Protein AF-A0A0F3IMN5-F1 (afdb_monomer_lite)

Sequence (148 aa):
MLPSERPRVLYLDGLRGVAILLVVFFHSYSRWPRLHPFGDRFMTAPILSDGWIGVQLFFMISGFVIALSLRGSQDFRGFIFRRWLRLFPAMLILSFVNYGGSFLFPHRPLGLPSLRDLLPGLTFLEPEFWALLIGKPRPILELSFWTL

InterPro domains:
  IPR002656 Acyltransferase 3 domain [PF01757] (10-120)
  IPR050879 Acyltransferase 3 [PTHR23028] (6-99)

Foldseek 3Di:
DPPPPDPDPVVLVVQLVVLVVLVVLLVVDDPCQVPDPNRRVCCPPCSNVVSVVSVVSNCVSVVVVLVVVCVVDPDPVVSVVVVCVVQQVVLVVVLVVLLVCQVVDCPDPVHRADPQLSCCSNVVHDQVVVCVVVVDPRSHSDPVVPDD

Structure (mmCIF, N/CA/C/O backbone):
data_AF-A0A0F3IMN5-F1
#
_entry.id   AF-A0A0F3IMN5-F1
#
loop_
_atom_site.group_PDB
_atom_site.id
_atom_site.type_symbol
_atom_site.label_atom_id
_atom_site.label_alt_id
_atom_site.label_comp_id
_atom_site.label_asym_id
_atom_site.label_entity_id
_atom_site.label_seq_id
_atom_site.pdbx_PDB_ins_code
_atom_site.Cartn_x
_atom_site.Cartn_y
_atom_site.Cartn_z
_atom_site.occupancy
_atom_site.B_iso_or_equiv
_atom_site.auth_seq_id
_atom_site.auth_comp_id
_atom_site.auth_asym_id
_atom_site.auth_atom_id
_atom_site.pdbx_PDB_model_num
ATOM 1 N N . MET A 1 1 ? -9.928 -1.298 35.435 1.00 39.78 1 MET A N 1
ATOM 2 C CA . MET A 1 1 ? -10.734 -1.782 34.293 1.00 39.78 1 MET A CA 1
ATOM 3 C C . MET A 1 1 ? -9.769 -2.169 33.189 1.00 39.78 1 MET A C 1
ATOM 5 O O . MET A 1 1 ? -9.128 -1.286 32.635 1.00 39.78 1 MET A O 1
ATOM 9 N N . LEU A 1 2 ? -9.575 -3.466 32.947 1.00 42.62 2 LEU A N 1
ATOM 10 C CA . LEU A 1 2 ? -8.773 -3.918 31.809 1.00 42.62 2 LEU A CA 1
ATOM 11 C C . LEU A 1 2 ? -9.532 -3.555 30.524 1.00 42.62 2 LEU A C 1
ATOM 13 O O . LEU A 1 2 ? -10.753 -3.736 30.500 1.00 42.62 2 LEU A O 1
ATOM 17 N N . PRO A 1 3 ? -8.873 -3.018 29.483 1.00 45.44 3 PRO A N 1
ATOM 18 C CA . PRO A 1 3 ? -9.526 -2.805 28.201 1.00 45.44 3 PRO A CA 1
ATOM 19 C C . PRO A 1 3 ? -10.092 -4.150 27.750 1.00 45.44 3 PRO A C 1
ATOM 21 O O . PRO A 1 3 ? -9.349 -5.123 27.658 1.00 45.44 3 PRO A O 1
ATOM 24 N N . SER A 1 4 ? -11.400 -4.228 27.510 1.00 49.94 4 SER A N 1
ATOM 25 C CA . SER A 1 4 ? -11.986 -5.401 26.872 1.00 49.94 4 SER A CA 1
ATOM 26 C C . SER A 1 4 ? -11.329 -5.531 25.498 1.00 49.94 4 SER A C 1
ATOM 28 O O . SER A 1 4 ? -11.621 -4.734 24.597 1.00 49.94 4 SER A O 1
ATOM 30 N N . GLU A 1 5 ? -10.402 -6.473 25.341 1.00 55.47 5 GLU A N 1
ATOM 31 C CA . GLU A 1 5 ? -9.880 -6.814 24.027 1.00 55.47 5 GLU A CA 1
ATOM 32 C C . GLU A 1 5 ? -11.070 -7.251 23.180 1.00 55.47 5 GLU A C 1
ATOM 34 O O . GLU A 1 5 ? -11.710 -8.270 23.438 1.00 55.47 5 GLU A O 1
ATOM 39 N N . ARG A 1 6 ? -11.443 -6.417 22.206 1.00 60.62 6 ARG A N 1
ATOM 40 C CA . ARG A 1 6 ? -12.489 -6.786 21.260 1.00 60.62 6 ARG A CA 1
ATOM 41 C C . ARG A 1 6 ? -11.999 -8.037 20.540 1.00 60.62 6 ARG A C 1
ATOM 43 O O . ARG A 1 6 ? -10.892 -7.980 19.997 1.00 60.62 6 ARG A O 1
ATOM 50 N N . PRO A 1 7 ? -12.779 -9.128 20.511 1.00 60.75 7 PRO A N 1
ATOM 51 C CA . PRO A 1 7 ? -12.339 -10.355 19.874 1.00 60.75 7 PRO A CA 1
ATOM 52 C C . PRO A 1 7 ? -11.980 -10.044 18.422 1.00 60.75 7 PRO A C 1
ATOM 54 O O . PRO A 1 7 ? -12.819 -9.582 17.641 1.00 60.75 7 PRO A O 1
ATOM 57 N N . ARG A 1 8 ? -10.700 -10.233 18.077 1.00 68.44 8 ARG A N 1
ATOM 58 C CA . ARG A 1 8 ? -10.261 -10.172 16.685 1.00 68.44 8 ARG A CA 1
ATOM 59 C C . ARG A 1 8 ? -11.056 -11.207 15.917 1.00 68.44 8 ARG A C 1
ATOM 61 O O . ARG A 1 8 ? -11.134 -12.372 16.300 1.00 68.44 8 ARG A O 1
ATOM 68 N N . VAL A 1 9 ? -11.644 -10.760 14.823 1.00 81.69 9 VAL A N 1
ATOM 69 C CA . VAL A 1 9 ? -12.474 -11.605 13.984 1.00 81.69 9 VAL A CA 1
ATOM 70 C C . VAL A 1 9 ? -11.553 -12.417 13.075 1.00 81.69 9 VAL A C 1
ATOM 72 O O . VAL A 1 9 ? -11.307 -12.048 11.930 1.00 81.69 9 VAL A O 1
ATOM 75 N N . LEU A 1 10 ? -11.004 -13.506 13.619 1.00 86.56 10 LEU A N 1
ATOM 76 C CA . LEU A 1 10 ? -9.935 -14.293 12.996 1.00 86.56 10 LEU A CA 1
ATOM 77 C C . LEU A 1 10 ? -10.279 -14.761 11.573 1.00 86.56 10 LEU A C 1
ATOM 79 O O . LEU A 1 10 ? -9.412 -14.786 10.704 1.00 86.56 10 LEU A O 1
ATOM 83 N N . TYR A 1 11 ? -11.549 -15.072 11.302 1.00 89.75 11 TYR A N 1
ATOM 84 C CA . TYR A 1 11 ? -11.975 -15.495 9.967 1.00 89.75 11 TYR A CA 1
ATOM 85 C C . TYR A 1 11 ? -11.827 -14.384 8.911 1.00 89.75 11 TYR A C 1
ATOM 87 O O . TYR A 1 11 ? -11.479 -14.678 7.770 1.00 89.75 11 TYR A O 1
ATOM 95 N N . LEU A 1 12 ? -12.021 -13.107 9.272 1.00 92.44 12 LEU A N 1
ATOM 96 C CA . LEU A 1 12 ? -11.803 -11.982 8.351 1.00 92.44 12 LEU A CA 1
ATOM 97 C C . LEU A 1 12 ? -10.314 -11.790 8.056 1.00 92.44 12 LEU A C 1
ATOM 99 O O . LEU A 1 12 ? -9.945 -11.409 6.947 1.00 92.44 12 LEU A O 1
ATOM 103 N N . ASP A 1 13 ? -9.452 -12.072 9.030 1.00 92.00 13 ASP A N 1
ATOM 104 C CA . ASP A 1 13 ? -8.000 -12.054 8.843 1.00 92.00 13 ASP A CA 1
ATOM 105 C C . ASP A 1 13 ? -7.572 -13.178 7.888 1.00 92.00 13 ASP A C 1
ATOM 107 O O . ASP A 1 13 ? -6.808 -12.928 6.955 1.00 92.00 13 ASP A O 1
ATOM 111 N N . GLY A 1 14 ? -8.143 -14.378 8.046 1.00 94.44 14 GLY A N 1
ATOM 112 C CA . GLY A 1 14 ? -7.935 -15.505 7.132 1.00 94.44 14 GLY A CA 1
ATOM 113 C C . GLY A 1 14 ? -8.377 -15.204 5.698 1.00 94.44 14 GLY A C 1
ATOM 114 O O . GLY A 1 14 ? -7.615 -15.434 4.760 1.00 94.44 14 GLY A O 1
ATOM 115 N N . LEU A 1 15 ? -9.560 -14.607 5.514 1.00 95.62 15 LEU A N 1
ATOM 116 C CA . LEU A 1 15 ? -10.050 -14.214 4.186 1.00 95.62 15 LEU A CA 1
ATOM 117 C C . LEU A 1 15 ? -9.162 -13.154 3.519 1.00 95.62 15 LEU A C 1
ATOM 119 O O . LEU A 1 15 ? -8.944 -13.213 2.310 1.00 95.62 15 LEU A O 1
ATOM 123 N N . ARG A 1 16 ? -8.595 -12.217 4.291 1.00 96.00 16 ARG A N 1
ATOM 124 C CA . ARG A 1 16 ? -7.584 -11.282 3.767 1.00 96.00 16 ARG A CA 1
ATOM 125 C C . ARG A 1 16 ? -6.321 -12.010 3.319 1.00 96.00 16 ARG A C 1
ATOM 127 O O . ARG A 1 16 ? -5.774 -11.657 2.280 1.00 96.00 16 ARG A O 1
ATOM 134 N N . GLY A 1 17 ? -5.890 -13.030 4.060 1.00 96.00 17 GLY A N 1
ATOM 135 C CA . GLY A 1 17 ? -4.788 -13.905 3.657 1.00 96.00 17 GLY A CA 1
ATOM 136 C C . GLY A 1 17 ? -5.053 -14.592 2.316 1.00 96.00 17 GLY A C 1
ATOM 137 O O . GLY A 1 17 ? -4.216 -14.520 1.422 1.00 96.00 17 GLY A O 1
ATOM 138 N N . VAL A 1 18 ? -6.244 -15.174 2.133 1.00 96.19 18 VAL A N 1
ATOM 139 C CA . VAL A 1 18 ? -6.652 -15.779 0.850 1.00 96.19 18 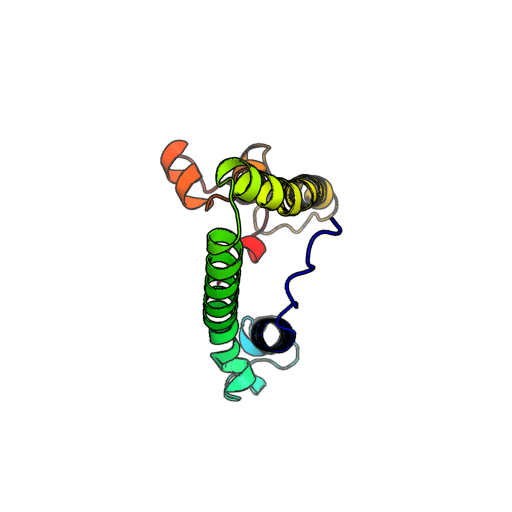VAL A CA 1
ATOM 140 C C . VAL A 1 18 ? -6.629 -14.746 -0.278 1.00 96.19 18 VAL A C 1
ATOM 142 O O . VAL A 1 18 ? -6.069 -15.010 -1.337 1.00 96.19 18 VAL A O 1
ATOM 145 N N . ALA A 1 19 ? -7.173 -13.550 -0.040 1.00 96.38 19 ALA A N 1
ATOM 146 C CA . ALA A 1 19 ? -7.172 -12.466 -1.017 1.00 96.38 19 ALA A CA 1
ATOM 147 C C . ALA A 1 19 ? -5.745 -12.057 -1.439 1.00 96.38 19 ALA A C 1
ATOM 149 O O . ALA A 1 19 ? -5.485 -11.887 -2.627 1.00 96.38 19 ALA A O 1
ATOM 150 N N . ILE A 1 20 ? -4.805 -11.973 -0.489 1.00 96.06 20 ILE A N 1
ATOM 151 C CA . ILE A 1 20 ? -3.385 -11.710 -0.775 1.00 96.06 20 ILE A CA 1
ATOM 152 C C . ILE A 1 20 ? -2.772 -12.839 -1.613 1.00 96.06 20 ILE A C 1
ATOM 154 O O . ILE A 1 20 ? -2.054 -12.557 -2.569 1.00 96.06 20 ILE A O 1
ATOM 158 N N . LEU A 1 21 ? -3.055 -14.106 -1.292 1.00 96.19 21 LEU A N 1
ATOM 159 C CA . LEU A 1 21 ? -2.513 -15.247 -2.038 1.00 96.19 21 LEU A CA 1
ATOM 160 C C . LEU A 1 21 ? -2.964 -15.252 -3.503 1.00 96.19 21 LEU A C 1
ATOM 162 O O . LEU A 1 21 ? -2.146 -15.523 -4.380 1.00 96.19 21 LEU A O 1
ATOM 166 N N . LEU A 1 22 ? -4.222 -14.894 -3.778 1.00 95.00 22 LEU A N 1
ATOM 167 C CA . LEU A 1 22 ? -4.719 -14.736 -5.150 1.00 95.00 22 LEU A CA 1
ATOM 168 C C . LEU A 1 22 ? -3.888 -13.709 -5.936 1.00 95.00 22 LEU A C 1
ATOM 170 O O . LEU A 1 22 ? -3.451 -13.993 -7.051 1.00 95.00 22 LEU A O 1
ATOM 174 N N . VAL A 1 23 ? -3.598 -12.554 -5.330 1.00 94.00 23 VAL A N 1
ATOM 175 C CA . VAL A 1 23 ? -2.791 -11.489 -5.951 1.00 94.00 23 VAL A CA 1
ATOM 176 C C . VAL A 1 23 ? -1.343 -11.938 -6.161 1.00 94.00 23 VAL A C 1
ATOM 178 O O . VAL A 1 23 ? -0.784 -11.742 -7.241 1.00 94.00 23 VAL A O 1
ATOM 181 N N . VAL A 1 24 ? -0.738 -12.583 -5.157 1.00 93.12 24 VAL A N 1
ATOM 182 C CA . VAL A 1 24 ? 0.634 -13.111 -5.249 1.00 93.12 24 VAL A CA 1
ATOM 183 C C . VAL A 1 24 ? 0.746 -14.110 -6.394 1.00 93.12 24 VAL A C 1
ATOM 185 O O . VAL A 1 24 ? 1.677 -14.016 -7.193 1.00 93.12 24 VAL A O 1
ATOM 188 N N . PHE A 1 25 ? -0.200 -15.040 -6.515 1.00 92.50 25 PHE A N 1
ATOM 189 C CA . PHE A 1 25 ? -0.187 -16.020 -7.594 1.00 92.50 25 PHE A CA 1
ATOM 190 C C . PHE A 1 25 ? -0.448 -15.392 -8.964 1.00 92.50 25 PHE A C 1
ATOM 192 O O . PHE A 1 25 ? 0.253 -15.731 -9.915 1.00 92.50 25 PHE A O 1
ATOM 199 N N . PHE A 1 26 ? -1.355 -14.421 -9.066 1.00 91.56 26 PHE A N 1
ATOM 200 C CA . PHE A 1 26 ? -1.565 -13.671 -10.305 1.00 91.56 26 PHE A CA 1
ATOM 201 C C . PHE A 1 26 ? -0.286 -12.981 -10.797 1.00 91.56 26 PHE A C 1
ATOM 203 O O . PHE A 1 26 ? 0.121 -13.168 -11.948 1.00 91.56 26 PHE A O 1
ATOM 210 N N . HIS A 1 27 ? 0.403 -12.242 -9.921 1.00 89.94 27 HIS A N 1
ATOM 211 C CA . HIS A 1 27 ? 1.657 -11.574 -10.283 1.00 89.94 27 HIS A CA 1
ATOM 212 C C . HIS A 1 27 ? 2.805 -12.545 -10.553 1.00 89.94 27 HIS A C 1
ATOM 214 O O . HIS A 1 27 ? 3.678 -12.233 -11.360 1.00 89.94 27 HIS A O 1
ATOM 220 N N . SER A 1 28 ? 2.802 -13.699 -9.886 1.00 89.81 28 SER A N 1
ATOM 221 C CA . SER A 1 28 ? 3.865 -14.695 -10.015 1.00 89.81 28 SER A CA 1
ATOM 222 C C . SER A 1 28 ? 3.730 -15.555 -11.266 1.00 89.81 28 SER A C 1
ATOM 224 O O . SER A 1 28 ? 4.755 -16.023 -11.743 1.00 89.81 28 SER A O 1
ATOM 226 N N . TYR A 1 29 ? 2.511 -15.787 -11.773 1.00 89.50 29 TYR A N 1
ATOM 227 C CA . TYR A 1 29 ? 2.264 -16.760 -12.846 1.00 89.50 29 TYR A CA 1
ATOM 228 C C . TYR A 1 29 ? 1.619 -16.198 -14.118 1.00 89.50 29 TYR A C 1
ATOM 230 O O . TYR A 1 29 ? 1.801 -16.793 -15.178 1.00 89.50 29 TYR A O 1
ATOM 238 N N . SER A 1 30 ? 0.883 -15.085 -14.049 1.00 88.81 30 SER A N 1
ATOM 239 C CA . SER A 1 30 ? 0.008 -14.670 -15.162 1.00 88.81 30 SER A CA 1
ATOM 240 C C . SER A 1 30 ? 0.196 -13.230 -15.615 1.00 88.81 30 SER A C 1
ATOM 242 O O . SER A 1 30 ? -0.066 -12.923 -16.775 1.00 88.81 30 SER A O 1
ATOM 244 N N . ARG A 1 31 ? 0.637 -12.324 -14.735 1.00 88.56 31 ARG A N 1
ATOM 245 C CA . ARG A 1 31 ? 0.708 -10.892 -15.065 1.00 88.56 31 ARG A CA 1
ATOM 246 C C . ARG A 1 31 ? 1.771 -10.565 -16.117 1.00 88.56 31 ARG A C 1
ATOM 248 O O . ARG A 1 31 ? 1.547 -9.695 -16.956 1.00 88.56 31 ARG A O 1
ATOM 255 N N . TRP A 1 32 ? 2.923 -11.234 -16.063 1.00 86.94 32 TRP A N 1
ATOM 256 C CA . TRP A 1 32 ? 4.084 -10.920 -16.902 1.00 86.94 32 TRP A CA 1
ATOM 257 C C . TRP A 1 32 ? 4.620 -12.157 -17.632 1.00 86.94 32 TRP A C 1
ATOM 259 O O . TRP A 1 32 ? 5.783 -12.516 -17.457 1.00 86.94 32 TRP A O 1
ATOM 269 N N . PRO A 1 33 ? 3.822 -12.822 -18.482 1.00 85.00 33 PRO A N 1
ATOM 270 C CA . PRO A 1 33 ? 4.185 -14.129 -19.028 1.00 85.00 33 PRO A CA 1
ATOM 271 C C . PRO A 1 33 ? 5.487 -14.108 -19.842 1.00 85.00 33 PRO A C 1
ATOM 273 O O . PRO A 1 33 ? 6.264 -15.055 -19.792 1.00 85.00 33 PRO A O 1
ATOM 276 N N . ARG A 1 34 ? 5.801 -12.982 -20.499 1.00 87.12 34 ARG A N 1
ATOM 277 C CA . ARG A 1 34 ? 7.072 -12.771 -21.219 1.00 87.12 34 ARG A CA 1
ATOM 278 C C . ARG A 1 34 ? 8.316 -12.762 -20.322 1.00 87.12 34 ARG A C 1
ATOM 280 O O . ARG A 1 34 ? 9.419 -12.915 -20.834 1.00 87.12 34 ARG A O 1
ATOM 287 N N . LEU A 1 35 ? 8.151 -12.550 -19.017 1.00 84.19 35 LEU A N 1
ATOM 288 C CA . LEU A 1 35 ? 9.233 -12.531 -18.029 1.00 84.19 35 LEU A CA 1
ATOM 289 C C . LEU A 1 35 ? 9.365 -13.862 -17.277 1.00 84.19 35 LEU A C 1
ATOM 291 O O . LEU A 1 35 ? 10.294 -14.026 -16.488 1.00 84.19 35 LEU A O 1
ATOM 295 N N . HIS A 1 36 ? 8.453 -14.810 -17.501 1.00 84.12 36 HIS A N 1
ATOM 296 C CA . HIS A 1 36 ? 8.426 -16.073 -16.781 1.00 84.12 36 HIS A CA 1
ATOM 297 C C . HIS A 1 36 ? 8.912 -17.241 -17.652 1.00 84.12 36 HIS A C 1
ATOM 299 O O . HIS A 1 36 ? 8.540 -17.335 -18.821 1.00 84.12 36 HIS A O 1
ATOM 305 N N . PRO A 1 37 ? 9.662 -18.207 -17.087 1.00 86.25 37 PRO A N 1
ATOM 306 C CA . PRO A 1 37 ? 10.156 -19.368 -17.836 1.00 86.25 37 PRO A CA 1
ATOM 307 C C . PRO A 1 37 ? 9.036 -20.287 -18.355 1.00 86.25 37 PRO A C 1
ATOM 309 O O . PRO A 1 37 ? 9.265 -21.097 -19.247 1.00 86.25 37 PRO A O 1
ATOM 312 N N . PHE A 1 38 ? 7.825 -20.178 -17.805 1.00 86.31 38 PHE A N 1
ATOM 313 C CA . PHE A 1 38 ? 6.647 -20.956 -18.202 1.00 86.31 38 PHE A CA 1
ATOM 314 C C . PHE A 1 38 ? 5.716 -20.232 -19.192 1.00 86.31 38 PHE A C 1
ATOM 316 O O . PHE A 1 38 ? 4.718 -20.825 -19.604 1.00 86.31 38 PHE A O 1
ATOM 323 N N . GLY A 1 39 ? 6.029 -18.995 -19.599 1.00 87.06 39 GLY A N 1
ATOM 324 C CA . GLY A 1 39 ? 5.260 -18.254 -20.603 1.00 87.06 39 GLY A CA 1
ATOM 325 C C . GLY A 1 39 ? 3.777 -18.100 -20.251 1.00 87.06 39 GLY A C 1
ATOM 326 O O . GLY A 1 39 ? 3.417 -17.885 -19.095 1.00 87.06 39 GLY A O 1
ATOM 327 N N . ASP A 1 40 ? 2.910 -18.275 -21.250 1.00 86.50 40 ASP A N 1
ATOM 328 C CA . ASP A 1 40 ? 1.457 -18.084 -21.128 1.00 86.50 40 ASP A CA 1
ATOM 329 C C . ASP A 1 40 ? 0.715 -19.297 -20.520 1.00 86.50 40 ASP A C 1
ATOM 331 O O . ASP A 1 40 ? -0.515 -19.316 -20.460 1.00 86.50 40 ASP A O 1
ATOM 335 N N . ARG A 1 41 ? 1.437 -20.333 -20.059 1.00 86.38 41 ARG A N 1
ATOM 336 C CA . ARG A 1 41 ? 0.863 -21.632 -19.644 1.00 86.38 41 ARG A CA 1
ATOM 337 C C . ARG A 1 41 ? -0.264 -21.514 -18.610 1.00 86.38 41 ARG A C 1
ATOM 339 O O . ARG A 1 41 ? -1.171 -22.341 -18.609 1.00 86.38 41 ARG A O 1
ATOM 346 N N . PHE A 1 42 ? -0.194 -20.525 -17.723 1.00 84.69 42 PHE A N 1
ATOM 347 C CA . PHE A 1 42 ? -1.131 -20.357 -16.611 1.00 84.69 42 PHE A CA 1
ATOM 348 C C . PHE A 1 42 ? -2.204 -19.290 -16.850 1.00 84.69 42 PHE A C 1
ATOM 350 O O . PHE A 1 42 ? -3.061 -19.095 -15.990 1.00 84.69 42 PHE A O 1
ATOM 357 N N . MET A 1 43 ? -2.223 -18.650 -18.023 1.00 81.06 43 MET A N 1
ATOM 358 C CA . MET A 1 43 ? -3.181 -17.579 -18.327 1.00 81.06 43 MET A CA 1
ATOM 359 C C . MET A 1 43 ? -4.630 -18.059 -18.468 1.00 81.06 43 MET A C 1
ATOM 361 O O . MET A 1 43 ? -5.542 -17.240 -18.469 1.00 81.06 43 MET A O 1
ATOM 365 N N . THR A 1 44 ? -4.857 -19.367 -18.589 1.00 84.44 44 THR A N 1
ATOM 366 C CA . THR A 1 44 ? -6.198 -19.966 -18.677 1.00 84.44 44 THR A CA 1
ATOM 367 C C . THR A 1 44 ? -6.683 -20.558 -17.356 1.00 84.44 44 THR A C 1
ATOM 369 O O . THR A 1 44 ? -7.839 -20.964 -17.266 1.00 84.44 44 THR A O 1
ATOM 372 N N . ALA A 1 45 ? -5.826 -20.633 -16.331 1.00 87.25 45 ALA A N 1
ATOM 373 C CA . ALA A 1 45 ? -6.199 -21.141 -15.017 1.00 87.25 45 ALA A CA 1
ATOM 374 C C . ALA A 1 45 ? -6.888 -20.018 -14.219 1.00 87.25 45 ALA A C 1
ATOM 376 O O . ALA A 1 45 ? -6.188 -19.101 -13.795 1.00 87.25 45 ALA A O 1
ATOM 377 N N . PRO A 1 46 ? -8.205 -20.089 -13.930 1.00 83.00 46 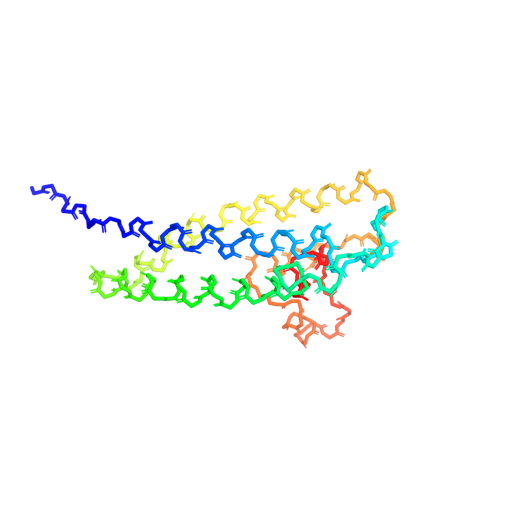PRO A N 1
ATOM 378 C CA . PRO A 1 46 ? -8.975 -18.944 -13.419 1.00 83.00 46 PRO A CA 1
ATOM 379 C C . PRO A 1 46 ? -8.408 -18.312 -12.142 1.00 83.00 46 PRO A C 1
ATOM 381 O O . PRO A 1 46 ? -8.343 -17.099 -12.002 1.00 83.00 46 PRO A O 1
ATOM 384 N N . ILE A 1 47 ? -7.924 -19.138 -11.210 1.00 83.50 47 ILE A N 1
ATOM 385 C CA . ILE A 1 47 ? -7.320 -18.672 -9.949 1.00 83.50 47 ILE A CA 1
ATOM 386 C C . ILE A 1 47 ? -6.057 -17.837 -10.208 1.00 83.50 47 ILE A C 1
ATOM 388 O O . ILE A 1 47 ? -5.763 -16.901 -9.467 1.00 83.50 47 ILE A O 1
ATOM 392 N N . LEU A 1 48 ? -5.304 -18.189 -11.250 1.00 85.69 48 LEU A N 1
ATOM 393 C CA . LEU A 1 48 ? -4.052 -17.538 -11.611 1.00 85.69 48 LEU A CA 1
ATOM 394 C C . LEU A 1 48 ? -4.283 -16.378 -12.579 1.00 85.69 48 LEU A C 1
ATOM 396 O O . LEU A 1 48 ? -3.530 -15.414 -12.513 1.00 85.69 48 LEU A O 1
ATOM 400 N N . SER A 1 49 ? -5.271 -16.443 -13.472 1.00 86.50 49 SER A N 1
ATOM 401 C CA . SER A 1 49 ? -5.579 -15.390 -14.450 1.00 86.50 49 SER A CA 1
ATOM 402 C C . SER A 1 49 ? -6.399 -14.252 -13.848 1.00 86.50 49 SER A C 1
ATOM 404 O O . SER A 1 49 ? -6.117 -13.087 -14.114 1.00 86.50 49 SER A O 1
ATOM 406 N N . ASP A 1 50 ? -7.357 -14.577 -12.980 1.00 90.81 50 ASP A N 1
ATOM 407 C CA . ASP A 1 50 ? -8.281 -13.620 -12.364 1.00 90.81 50 ASP A CA 1
ATOM 408 C C . ASP A 1 50 ? -7.932 -13.309 -10.903 1.00 90.81 50 ASP A C 1
ATOM 410 O O . ASP A 1 50 ? -8.701 -12.673 -10.181 1.00 90.81 50 ASP A O 1
ATOM 414 N N . GLY A 1 51 ? -6.739 -13.708 -10.450 1.00 91.50 51 GLY A N 1
ATOM 415 C CA . GLY A 1 51 ? -6.275 -13.448 -9.085 1.00 91.50 51 GLY A CA 1
ATOM 416 C C . GLY A 1 51 ? -6.148 -11.955 -8.737 1.00 91.50 51 GLY A C 1
ATOM 417 O O . GLY A 1 51 ? -6.098 -11.609 -7.555 1.00 91.50 51 GLY A O 1
ATOM 418 N N . TRP A 1 52 ? -6.201 -11.057 -9.731 1.00 91.56 52 TRP A N 1
ATOM 419 C CA . TRP A 1 52 ? -6.335 -9.609 -9.531 1.00 91.56 52 TRP A CA 1
ATOM 420 C C . TRP A 1 52 ? -7.593 -9.232 -8.726 1.00 91.56 52 TRP A C 1
ATOM 422 O O . TRP A 1 52 ? -7.537 -8.268 -7.965 1.00 91.56 52 TRP A O 1
ATOM 432 N N . ILE A 1 53 ? -8.673 -10.033 -8.792 1.00 94.12 53 ILE A N 1
ATOM 433 C CA . ILE A 1 53 ? -9.906 -9.870 -7.987 1.00 94.12 53 ILE A CA 1
ATOM 434 C C . ILE A 1 53 ? -9.603 -9.890 -6.475 1.00 94.12 53 ILE A C 1
ATOM 436 O O . ILE A 1 53 ? -10.332 -9.311 -5.657 1.00 94.12 53 ILE A O 1
ATOM 440 N N . GLY A 1 54 ? -8.495 -10.528 -6.082 1.00 94.81 54 GLY A N 1
ATOM 441 C CA . GLY A 1 54 ? -8.011 -10.532 -4.706 1.00 94.81 54 GLY A CA 1
ATOM 442 C C . GLY A 1 54 ? -7.790 -9.122 -4.145 1.00 94.81 54 GLY A C 1
ATOM 443 O O . GLY A 1 54 ? -8.037 -8.902 -2.960 1.00 94.81 54 GLY A O 1
ATOM 444 N N . VAL A 1 55 ? -7.432 -8.137 -4.977 1.00 93.88 55 VAL A N 1
ATOM 445 C CA . VAL A 1 55 ? -7.273 -6.737 -4.548 1.00 93.88 55 VAL A CA 1
ATOM 446 C C . VAL A 1 55 ? -8.606 -6.164 -4.052 1.00 93.88 55 VAL A C 1
ATOM 448 O O . VAL A 1 55 ? -8.684 -5.633 -2.939 1.00 93.88 55 VAL A O 1
ATOM 451 N N . GLN A 1 56 ? -9.681 -6.323 -4.829 1.00 95.56 56 GLN A N 1
A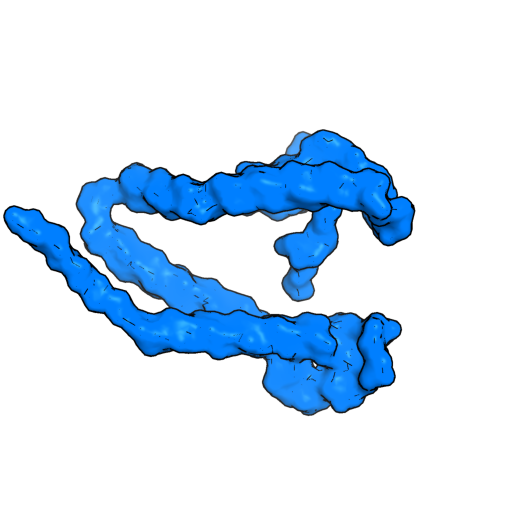TOM 452 C CA . GLN A 1 56 ? -11.024 -5.844 -4.484 1.00 95.56 56 GLN A CA 1
ATOM 453 C C . GLN A 1 56 ? -11.542 -6.545 -3.226 1.00 95.56 56 GLN A C 1
ATOM 455 O O . GLN A 1 56 ? -12.056 -5.887 -2.317 1.00 95.56 56 GLN A O 1
ATOM 460 N N . LEU A 1 57 ? -11.352 -7.864 -3.134 1.00 95.75 57 LEU A N 1
ATOM 461 C CA . LEU A 1 57 ? -11.748 -8.642 -1.961 1.00 95.75 57 LEU A CA 1
ATOM 462 C C . LEU A 1 57 ? -11.004 -8.179 -0.696 1.00 95.75 57 LEU A C 1
ATOM 464 O O . LEU A 1 57 ? -11.629 -7.951 0.345 1.00 95.75 57 LEU A O 1
ATOM 468 N N . PHE A 1 58 ? -9.686 -7.981 -0.786 1.00 96.25 58 PHE A N 1
ATOM 469 C CA . PHE A 1 58 ? -8.864 -7.509 0.328 1.00 96.25 58 PHE A CA 1
ATOM 470 C C . PHE A 1 58 ? -9.315 -6.131 0.829 1.00 96.25 58 PHE A C 1
ATOM 472 O O . PHE A 1 58 ? -9.445 -5.926 2.045 1.00 96.25 58 PHE A O 1
ATOM 479 N N . PHE A 1 59 ? -9.577 -5.192 -0.086 1.00 95.12 59 PHE A N 1
ATOM 480 C CA . PHE A 1 59 ? -10.030 -3.849 0.274 1.00 95.12 59 PHE A CA 1
ATOM 481 C C . PHE A 1 59 ? -11.448 -3.837 0.841 1.00 95.12 59 PHE A C 1
ATOM 483 O O . PHE A 1 59 ? -11.683 -3.127 1.818 1.00 95.12 59 PHE A O 1
ATOM 490 N N . MET A 1 60 ? -12.364 -4.654 0.316 1.00 96.12 60 MET A N 1
ATOM 491 C CA . MET A 1 60 ? -13.725 -4.772 0.847 1.00 96.12 60 MET A CA 1
ATOM 492 C C . MET A 1 60 ? -13.723 -5.280 2.297 1.00 96.12 60 MET A C 1
ATOM 494 O O . MET A 1 60 ? -14.320 -4.653 3.177 1.00 96.12 60 MET A O 1
ATOM 498 N N . ILE A 1 61 ? -12.986 -6.362 2.580 1.00 95.88 61 ILE A N 1
ATOM 499 C CA . ILE A 1 61 ? -12.871 -6.912 3.942 1.00 95.88 61 ILE A CA 1
ATOM 500 C C . ILE A 1 61 ? -12.169 -5.915 4.869 1.00 95.88 61 ILE A C 1
ATOM 502 O O . ILE A 1 61 ? -12.619 -5.669 5.991 1.00 95.88 61 ILE A O 1
ATOM 506 N N . SER A 1 62 ? -11.073 -5.310 4.406 1.00 93.75 62 SER A N 1
ATOM 507 C CA 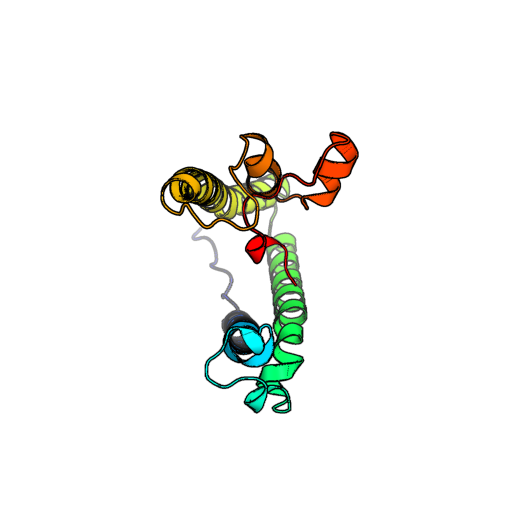. SER A 1 62 ? -10.342 -4.318 5.193 1.00 93.75 62 SER A CA 1
ATOM 508 C C . SER A 1 62 ? -11.220 -3.108 5.505 1.00 93.75 62 SER A C 1
ATOM 510 O O . SER A 1 62 ? -11.278 -2.701 6.661 1.00 93.75 62 SER A O 1
ATOM 512 N N . GLY A 1 63 ? -11.959 -2.574 4.532 1.00 93.69 63 GLY A N 1
ATOM 513 C CA . GLY A 1 63 ? -12.900 -1.469 4.720 1.00 93.69 63 GLY A CA 1
ATOM 514 C C . GLY A 1 63 ? -13.960 -1.779 5.776 1.00 93.69 63 GLY A C 1
ATOM 515 O O . GLY A 1 63 ? -14.173 -0.979 6.690 1.00 93.69 63 GLY A O 1
ATOM 516 N N . PHE A 1 64 ? -14.541 -2.980 5.729 1.00 94.00 64 PHE A N 1
ATOM 517 C CA . PHE A 1 64 ? -15.483 -3.450 6.745 1.00 94.00 64 PHE A CA 1
ATOM 518 C C . PHE A 1 64 ? -14.863 -3.476 8.156 1.00 94.00 64 PHE A C 1
ATOM 520 O O . PHE A 1 64 ? -15.419 -2.897 9.094 1.00 94.00 64 PHE A O 1
ATOM 527 N N . VAL A 1 65 ? -13.672 -4.067 8.316 1.00 91.69 65 VAL A N 1
ATOM 528 C CA . VAL A 1 65 ? -12.961 -4.125 9.612 1.00 91.69 65 VAL A CA 1
ATOM 529 C C . VAL A 1 65 ? -12.590 -2.727 10.120 1.00 91.69 65 VAL A C 1
ATOM 531 O O . VAL A 1 65 ? -12.643 -2.454 11.324 1.00 91.69 65 VAL A O 1
ATOM 534 N N . ILE A 1 66 ? -12.227 -1.818 9.215 1.00 91.88 66 ILE A N 1
ATOM 535 C CA . ILE A 1 66 ? -11.917 -0.420 9.532 1.00 91.88 66 ILE A CA 1
ATOM 536 C C . ILE A 1 66 ? -13.159 0.289 10.063 1.00 91.88 66 ILE A C 1
ATOM 538 O O . ILE A 1 66 ? -13.067 0.936 11.106 1.00 91.88 66 ILE A O 1
ATOM 542 N N . ALA A 1 67 ? -14.304 0.131 9.399 1.00 92.44 67 ALA A N 1
ATOM 543 C CA . ALA A 1 67 ? -15.570 0.710 9.832 1.00 92.44 67 ALA A CA 1
ATOM 544 C C . ALA A 1 67 ? -16.013 0.161 11.200 1.00 92.44 67 ALA A C 1
ATOM 546 O O . ALA A 1 67 ? -16.419 0.934 12.069 1.00 92.44 67 ALA A O 1
ATOM 547 N N . LEU A 1 68 ? -15.866 -1.148 11.433 1.00 89.81 68 LEU A N 1
ATOM 548 C CA . LEU A 1 68 ? -16.150 -1.773 12.730 1.00 89.81 68 LEU A CA 1
ATOM 549 C C . LEU A 1 68 ? -15.245 -1.219 13.844 1.00 89.81 68 LEU A C 1
ATOM 551 O O . LEU A 1 68 ? -15.707 -0.917 14.946 1.00 89.81 68 LEU A O 1
ATOM 555 N N . SER A 1 69 ? -13.957 -1.046 13.539 1.00 88.00 69 SER A N 1
ATOM 556 C CA . SER A 1 69 ? -12.980 -0.465 14.466 1.00 88.00 69 SER A CA 1
ATOM 557 C C . SER A 1 69 ? -13.292 1.001 14.772 1.00 88.00 69 SER A C 1
ATOM 559 O O . SER A 1 69 ? -13.176 1.426 15.921 1.00 88.00 69 SER A O 1
ATOM 561 N N . LEU A 1 70 ? -13.715 1.763 13.759 1.00 90.81 70 LEU A N 1
ATOM 562 C CA . LEU A 1 70 ? -14.074 3.171 13.891 1.00 90.81 70 LEU A CA 1
ATOM 563 C C . LEU A 1 70 ? -15.335 3.359 14.742 1.00 90.81 70 LEU A C 1
ATOM 565 O O . LEU A 1 70 ? -15.304 4.153 15.675 1.00 90.81 70 LEU A O 1
ATOM 569 N N . ARG A 1 71 ? -16.402 2.582 14.494 1.00 89.25 71 ARG A N 1
ATOM 570 C CA . ARG A 1 71 ? -17.616 2.568 15.343 1.00 89.25 71 ARG A CA 1
ATOM 571 C C . ARG A 1 71 ? -17.299 2.282 16.809 1.00 89.25 71 ARG A C 1
ATOM 573 O O . ARG A 1 71 ? -18.050 2.651 17.701 1.00 89.25 71 ARG A O 1
ATOM 580 N N . GLY A 1 72 ? -16.199 1.581 17.052 1.00 83.88 72 GLY A N 1
ATOM 581 C CA . GLY A 1 72 ? -15.713 1.280 18.381 1.00 83.88 72 GLY A CA 1
ATOM 582 C C . GLY A 1 72 ? -14.901 2.355 19.079 1.00 83.88 72 GLY A C 1
ATOM 583 O O . GLY A 1 72 ? -14.591 2.192 20.260 1.00 83.88 72 GLY A O 1
ATOM 584 N N . SER A 1 73 ? -14.495 3.392 18.358 1.00 87.56 73 SER A N 1
ATOM 585 C CA . SER A 1 73 ? -13.588 4.405 18.863 1.00 87.56 73 SER A CA 1
ATOM 586 C C . SER A 1 73 ? -14.365 5.624 19.341 1.00 87.56 73 SER A C 1
ATOM 588 O O . SER A 1 73 ? -15.208 6.145 18.624 1.00 87.56 73 SER A O 1
ATOM 590 N N . GLN A 1 74 ? -14.045 6.089 20.547 1.00 88.38 74 GLN A N 1
ATOM 591 C CA . GLN A 1 74 ? -14.600 7.323 21.114 1.00 88.38 74 GLN A CA 1
ATOM 592 C C . GLN A 1 74 ? -13.911 8.581 20.556 1.00 88.38 74 GLN A C 1
ATOM 594 O O . GLN A 1 74 ? -14.432 9.681 20.677 1.00 88.38 74 GLN A O 1
ATOM 599 N N . ASP A 1 75 ? -12.733 8.421 19.942 1.00 92.62 75 ASP A N 1
ATOM 600 C CA . ASP A 1 75 ? -11.921 9.516 19.415 1.00 92.62 75 ASP A CA 1
ATOM 601 C C . ASP A 1 75 ? -11.490 9.227 17.972 1.00 92.62 75 ASP A C 1
ATOM 603 O O . ASP A 1 75 ? -10.613 8.394 17.703 1.00 92.62 75 ASP A O 1
ATOM 607 N N . PHE A 1 76 ? -12.103 9.960 17.041 1.00 93.25 76 PHE A N 1
ATOM 608 C CA . PHE A 1 76 ? -11.799 9.894 15.616 1.00 93.25 76 PHE A CA 1
ATOM 609 C C . PHE A 1 76 ? -10.351 10.300 15.311 1.00 93.25 76 PHE A C 1
ATOM 611 O O . PHE A 1 76 ? -9.679 9.637 14.516 1.00 93.25 76 PHE A O 1
ATOM 618 N N . ARG A 1 77 ? -9.839 11.359 15.954 1.00 94.00 77 ARG A N 1
ATOM 619 C CA . ARG A 1 77 ? -8.487 11.871 15.676 1.00 94.00 77 ARG A CA 1
ATOM 620 C C . ARG A 1 77 ? -7.439 10.866 16.131 1.00 94.00 77 ARG A C 1
ATOM 622 O O . ARG A 1 77 ? -6.562 10.504 15.348 1.00 94.00 77 ARG A O 1
ATOM 629 N N . GLY A 1 78 ? -7.579 10.336 17.343 1.00 93.38 78 GLY A N 1
ATOM 630 C CA . GLY A 1 78 ? -6.723 9.269 17.849 1.00 93.38 78 GLY A CA 1
ATOM 631 C C . GLY A 1 78 ? -6.820 7.990 17.019 1.00 93.38 78 GLY A C 1
ATOM 632 O O . GLY A 1 78 ? -5.811 7.311 16.828 1.00 93.38 78 GLY A O 1
ATOM 633 N N . PHE A 1 79 ? -7.997 7.652 16.478 1.00 92.75 79 PHE A N 1
ATOM 634 C CA . PHE A 1 79 ? -8.143 6.515 15.565 1.00 92.75 79 PHE A CA 1
ATOM 635 C C . PHE A 1 79 ? -7.306 6.689 14.295 1.00 92.75 79 PHE A C 1
ATOM 637 O O . PHE A 1 79 ? -6.536 5.788 13.953 1.00 92.75 79 PHE A O 1
ATOM 644 N N . ILE A 1 80 ? -7.418 7.836 13.623 1.00 93.81 80 ILE A N 1
ATOM 645 C CA . ILE A 1 80 ? -6.636 8.125 12.415 1.00 93.81 80 ILE A CA 1
ATOM 646 C C . ILE A 1 80 ? -5.141 8.180 12.740 1.00 93.81 80 ILE A C 1
ATOM 648 O O . ILE A 1 80 ? -4.349 7.541 12.048 1.00 93.81 80 ILE A O 1
ATOM 652 N N . PHE A 1 81 ? -4.755 8.839 13.834 1.00 94.88 81 PHE A N 1
ATOM 653 C CA . PHE A 1 81 ? -3.355 8.963 14.238 1.00 94.88 81 PHE A CA 1
ATOM 654 C C . PHE A 1 81 ? -2.696 7.605 14.517 1.00 94.88 81 PHE A C 1
ATOM 656 O O . PHE A 1 81 ? -1.621 7.324 13.992 1.00 94.88 81 PHE A O 1
ATOM 663 N N . ARG A 1 82 ? -3.367 6.702 15.249 1.00 92.12 82 ARG A N 1
ATOM 664 C CA . ARG A 1 82 ? -2.869 5.331 15.488 1.00 92.12 82 ARG A CA 1
ATOM 665 C C . ARG A 1 82 ? -2.662 4.549 14.191 1.00 92.12 82 ARG A C 1
ATOM 667 O O . ARG A 1 82 ? -1.738 3.746 14.084 1.00 92.12 82 ARG A O 1
ATOM 674 N N . ARG A 1 83 ? -3.527 4.760 13.197 1.00 91.62 83 ARG A N 1
ATOM 675 C CA . ARG A 1 83 ? -3.415 4.092 11.892 1.00 91.62 83 ARG A CA 1
ATOM 676 C C . ARG A 1 83 ? -2.281 4.668 11.064 1.00 91.62 83 ARG A C 1
ATOM 678 O O . ARG A 1 83 ? -1.563 3.897 10.435 1.00 91.62 83 ARG A O 1
ATOM 685 N N . TRP A 1 84 ? -2.116 5.984 11.097 1.00 93.50 84 TRP A N 1
ATOM 686 C CA . TRP A 1 84 ? -1.007 6.660 10.444 1.00 93.50 84 TRP A CA 1
ATOM 687 C C . TRP A 1 84 ? 0.333 6.219 11.043 1.00 93.50 84 TRP A C 1
ATOM 689 O O . TRP A 1 84 ? 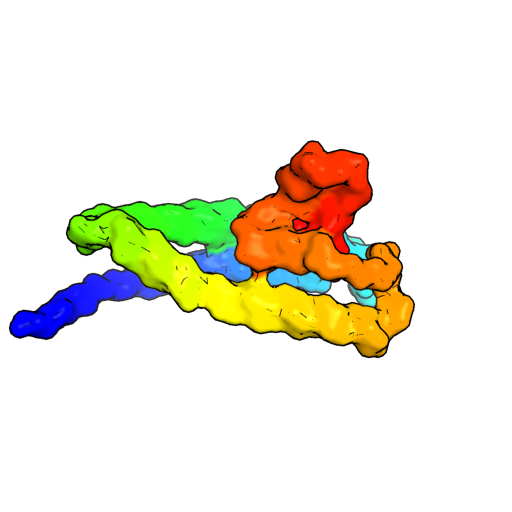1.189 5.755 10.300 1.00 93.50 84 TRP A O 1
ATOM 699 N N . LEU A 1 85 ? 0.468 6.198 12.375 1.00 94.94 85 LEU A N 1
ATOM 700 C CA . LEU A 1 85 ? 1.670 5.706 13.066 1.00 94.94 85 LEU A CA 1
ATOM 701 C C . LEU A 1 85 ? 2.012 4.246 12.757 1.00 94.94 85 LEU A C 1
ATOM 703 O O . LEU A 1 85 ? 3.166 3.850 12.861 1.00 94.94 85 LEU A O 1
ATOM 707 N N . ARG A 1 86 ? 1.026 3.431 12.378 1.00 91.81 86 ARG A N 1
ATOM 708 C CA . ARG A 1 86 ? 1.265 2.044 11.970 1.00 91.81 86 ARG A CA 1
ATOM 709 C C . ARG A 1 86 ? 1.822 1.931 10.548 1.00 91.81 86 ARG A C 1
ATOM 711 O O . ARG A 1 86 ? 2.556 0.992 10.271 1.00 91.81 86 ARG A O 1
ATOM 718 N N . LEU A 1 87 ? 1.435 2.828 9.641 1.00 91.75 87 LEU A N 1
ATOM 719 C CA . LEU A 1 87 ? 1.777 2.745 8.213 1.00 91.75 87 LEU A CA 1
ATOM 720 C C . LEU A 1 87 ? 2.979 3.622 7.848 1.00 91.75 87 LEU A C 1
ATOM 722 O O . LEU A 1 87 ? 3.852 3.197 7.094 1.00 91.75 87 LEU A O 1
ATOM 726 N N . PHE A 1 88 ? 3.032 4.838 8.390 1.00 94.19 88 PHE A N 1
ATOM 727 C CA . PHE A 1 88 ? 4.012 5.853 8.024 1.00 94.19 88 PHE A CA 1
ATOM 728 C C . PHE A 1 88 ? 5.466 5.439 8.287 1.00 94.19 88 PHE A C 1
ATOM 730 O O . PHE A 1 88 ? 6.263 5.603 7.369 1.00 94.19 88 PHE A O 1
ATOM 737 N N . PRO A 1 89 ? 5.851 4.852 9.442 1.00 95.12 89 PRO A N 1
ATOM 738 C CA . PRO A 1 89 ? 7.249 4.487 9.679 1.00 95.12 89 PRO A CA 1
ATOM 739 C C . PRO A 1 89 ? 7.777 3.479 8.656 1.00 95.12 89 PRO A C 1
ATOM 741 O O . PRO A 1 89 ? 8.875 3.646 8.133 1.00 95.12 89 PRO A O 1
ATOM 744 N N . ALA A 1 90 ? 6.968 2.468 8.326 1.00 93.31 90 ALA A N 1
ATOM 745 C CA . ALA A 1 90 ? 7.328 1.479 7.318 1.00 93.31 90 ALA A CA 1
ATOM 746 C C . ALA A 1 90 ? 7.476 2.130 5.937 1.00 93.31 90 ALA A C 1
ATOM 748 O O . ALA A 1 90 ? 8.478 1.911 5.265 1.00 93.31 90 ALA A O 1
ATOM 749 N N . MET A 1 91 ? 6.527 2.981 5.536 1.00 90.50 91 MET A N 1
ATOM 750 C CA . MET A 1 91 ? 6.590 3.666 4.240 1.00 90.50 91 MET A CA 1
ATOM 751 C C . MET A 1 91 ? 7.747 4.650 4.134 1.00 90.50 91 MET A C 1
ATOM 753 O O . MET A 1 91 ? 8.389 4.713 3.088 1.00 90.50 91 MET A O 1
ATOM 757 N N . LEU A 1 92 ? 8.046 5.381 5.206 1.00 93.50 92 LEU A N 1
ATOM 758 C CA . LEU A 1 92 ? 9.188 6.282 5.278 1.00 93.50 92 LEU A CA 1
ATOM 759 C C . LEU A 1 92 ? 10.481 5.502 5.024 1.00 93.50 92 LEU A C 1
ATOM 761 O O . LEU A 1 92 ? 11.210 5.804 4.082 1.00 93.50 92 LEU A O 1
ATOM 765 N N . ILE A 1 93 ? 10.722 4.456 5.818 1.00 94.69 93 ILE A N 1
ATOM 766 C CA . ILE A 1 93 ? 11.935 3.639 5.720 1.00 94.69 93 ILE A CA 1
ATOM 767 C C . ILE A 1 93 ? 12.035 3.002 4.333 1.00 94.69 93 ILE A C 1
ATOM 769 O O . ILE A 1 93 ? 13.060 3.146 3.672 1.00 94.69 93 ILE A O 1
ATOM 773 N N . LEU A 1 94 ? 10.973 2.351 3.855 1.00 91.81 94 LEU A N 1
ATOM 774 C CA . LEU A 1 94 ? 10.994 1.659 2.567 1.00 91.81 94 LEU A CA 1
ATOM 775 C C . LEU A 1 94 ? 11.159 2.618 1.383 1.00 91.81 94 LEU A C 1
ATOM 777 O O . LEU A 1 94 ? 11.840 2.263 0.424 1.00 91.81 94 LEU A O 1
ATOM 781 N N . SER A 1 95 ? 10.603 3.830 1.439 1.00 91.00 95 SER A N 1
ATOM 782 C CA . SER A 1 95 ? 10.798 4.830 0.378 1.00 91.00 95 SER A CA 1
ATOM 783 C C . SER A 1 95 ? 12.266 5.252 0.286 1.00 91.00 95 SER A C 1
ATOM 785 O O . SER A 1 95 ? 12.837 5.269 -0.803 1.00 91.00 95 SER A O 1
ATOM 787 N N . PHE A 1 96 ? 12.915 5.516 1.425 1.00 92.75 96 PHE A N 1
ATOM 788 C CA . PHE A 1 96 ? 14.340 5.856 1.452 1.00 92.75 96 PHE A CA 1
ATOM 789 C C . PHE A 1 96 ? 15.239 4.677 1.078 1.00 92.75 96 PHE A C 1
ATOM 791 O O . PHE A 1 96 ? 16.220 4.872 0.364 1.00 92.75 96 PHE A O 1
ATOM 798 N N . VAL A 1 97 ? 14.895 3.460 1.504 1.00 92.12 97 VAL A N 1
ATOM 799 C CA . VAL A 1 97 ? 15.615 2.241 1.112 1.00 92.12 97 VAL A CA 1
ATOM 800 C C . VAL A 1 97 ? 15.530 2.022 -0.396 1.00 92.12 97 VAL A C 1
ATOM 802 O O . VAL A 1 97 ? 16.558 1.763 -1.009 1.00 92.12 97 VAL A O 1
ATOM 805 N N . ASN A 1 98 ? 14.359 2.182 -1.019 1.00 89.25 98 ASN A N 1
ATOM 806 C CA . ASN A 1 98 ? 14.230 2.070 -2.477 1.00 89.25 98 ASN A CA 1
ATOM 807 C C . ASN A 1 98 ? 15.001 3.174 -3.207 1.00 89.25 98 ASN A C 1
ATOM 809 O O . ASN A 1 98 ? 15.694 2.901 -4.185 1.00 89.25 98 ASN A O 1
ATOM 813 N N . TYR A 1 99 ? 14.951 4.409 -2.705 1.00 90.75 99 TYR A N 1
ATOM 814 C CA . TYR A 1 99 ? 15.726 5.508 -3.274 1.00 90.75 99 TYR A CA 1
ATOM 815 C C . TYR A 1 99 ? 17.231 5.255 -3.185 1.00 90.75 99 TYR A C 1
ATOM 817 O O . TYR A 1 99 ? 17.919 5.361 -4.194 1.00 90.75 99 TYR A O 1
ATOM 825 N N . GLY A 1 100 ? 17.745 4.841 -2.026 1.00 90.62 100 GLY A N 1
ATOM 826 C CA . GLY A 1 100 ? 19.154 4.473 -1.873 1.00 90.62 100 GLY A CA 1
ATOM 827 C C . GLY A 1 100 ? 19.543 3.246 -2.707 1.00 90.62 100 GLY A C 1
ATOM 828 O O . GLY A 1 100 ? 20.574 3.248 -3.374 1.00 90.62 100 GLY A O 1
ATOM 829 N N . GLY A 1 101 ? 18.691 2.220 -2.723 1.00 88.38 101 GLY A N 1
ATOM 830 C CA . GLY A 1 101 ? 18.899 0.990 -3.484 1.00 88.38 101 GLY A CA 1
ATOM 831 C C . GLY A 1 101 ? 18.949 1.217 -4.993 1.00 88.38 101 GLY A C 1
ATOM 832 O O . GLY A 1 101 ? 19.686 0.520 -5.684 1.00 88.38 101 GLY A O 1
ATOM 833 N N . SER A 1 102 ? 18.254 2.234 -5.507 1.00 86.06 102 SER A N 1
ATOM 834 C CA . SER A 1 102 ? 18.276 2.577 -6.935 1.00 86.06 102 SER A CA 1
ATOM 835 C C . SER A 1 102 ? 19.681 2.880 -7.482 1.00 86.06 102 SER A C 1
ATOM 837 O O . SER A 1 102 ? 19.935 2.653 -8.661 1.00 86.06 102 SER A O 1
ATOM 839 N N . PHE A 1 103 ? 20.614 3.328 -6.634 1.00 85.50 103 PHE A N 1
ATOM 840 C CA . PHE A 1 103 ? 22.003 3.590 -7.022 1.00 85.50 103 PHE A CA 1
ATOM 841 C C . PHE A 1 103 ? 22.862 2.319 -7.079 1.00 85.50 103 PHE A C 1
ATOM 843 O O . PHE A 1 103 ? 23.942 2.337 -7.666 1.00 85.50 103 PHE A O 1
ATOM 850 N N . LEU A 1 104 ? 22.394 1.215 -6.490 1.00 86.12 104 LEU A N 1
ATOM 851 C CA . LEU A 1 104 ? 23.081 -0.080 -6.502 1.00 86.12 104 LEU A CA 1
ATOM 852 C C . LEU A 1 104 ? 22.751 -0.911 -7.750 1.00 86.12 104 LEU A C 1
ATOM 854 O O . LEU A 1 104 ? 23.502 -1.825 -8.084 1.00 86.12 104 LEU A O 1
ATOM 858 N N . PHE A 1 105 ? 21.653 -0.600 -8.449 1.00 80.38 105 PHE A N 1
ATOM 859 C CA . PHE A 1 105 ? 21.180 -1.338 -9.622 1.00 80.38 105 PHE A CA 1
ATOM 860 C C . PHE A 1 105 ? 21.193 -0.443 -10.876 1.00 80.38 105 PHE A C 1
ATOM 862 O O . PHE A 1 105 ? 20.230 0.282 -11.123 1.00 80.38 105 PHE A O 1
ATOM 869 N N . PRO A 1 106 ? 22.246 -0.509 -11.718 1.00 64.81 106 PRO A N 1
ATOM 870 C CA . PRO A 1 106 ? 22.397 0.369 -12.886 1.00 64.81 106 PRO A CA 1
ATOM 871 C C . PRO A 1 106 ? 21.304 0.204 -13.953 1.00 64.81 106 PRO A C 1
ATOM 873 O O . PRO A 1 106 ? 21.034 1.126 -14.717 1.00 64.81 106 PRO A O 1
ATOM 876 N N . HIS A 1 107 ? 20.661 -0.966 -14.016 1.00 69.25 107 HIS A N 1
ATOM 877 C CA . HIS A 1 107 ? 19.633 -1.292 -15.008 1.00 69.25 107 HIS A CA 1
ATOM 878 C C . HIS A 1 107 ? 18.232 -0.943 -14.497 1.00 69.25 107 HIS A C 1
ATOM 880 O O . HIS A 1 107 ? 17.372 -1.813 -14.353 1.00 69.25 107 HIS A O 1
ATOM 886 N N . ARG A 1 108 ? 17.995 0.341 -14.210 1.00 74.69 108 ARG A N 1
ATOM 887 C CA . ARG A 1 108 ? 16.665 0.833 -13.836 1.00 74.69 108 ARG A CA 1
ATOM 888 C C . ARG A 1 108 ? 15.926 1.345 -15.080 1.00 74.69 108 ARG A C 1
ATOM 890 O O . ARG A 1 108 ? 16.377 2.320 -15.681 1.00 74.69 108 ARG A O 1
ATOM 897 N N . PRO A 1 109 ? 14.770 0.763 -15.457 1.00 73.38 109 PRO A N 1
ATOM 898 C CA . PRO A 1 109 ? 14.034 1.160 -16.664 1.00 73.38 109 PRO A CA 1
ATOM 899 C C . PRO A 1 109 ? 13.504 2.604 -16.610 1.00 73.38 109 PRO A C 1
ATOM 901 O O . PRO A 1 109 ? 13.220 3.194 -17.645 1.00 73.38 109 PRO A O 1
ATOM 904 N N . LEU A 1 110 ? 13.390 3.177 -15.406 1.00 77.44 110 LEU A N 1
ATOM 905 C CA . LEU A 1 110 ? 12.938 4.550 -15.154 1.00 77.44 110 LEU A CA 1
ATOM 906 C C . LEU A 1 110 ? 14.083 5.584 -15.115 1.00 77.44 110 LEU A C 1
ATOM 908 O O . LEU A 1 110 ? 13.823 6.768 -14.917 1.00 77.44 110 LEU A O 1
ATOM 912 N N . GLY A 1 111 ? 15.342 5.160 -15.271 1.00 80.75 111 GLY A N 1
ATOM 913 C CA . GLY A 1 111 ? 16.513 6.027 -15.114 1.00 80.75 111 GLY A CA 1
ATOM 914 C C . GLY A 1 111 ? 16.870 6.323 -13.650 1.00 80.75 111 GLY A C 1
ATOM 915 O O . GLY A 1 111 ? 16.453 5.611 -12.732 1.00 80.75 111 GLY A O 1
ATOM 916 N N . LEU A 1 112 ? 17.676 7.366 -13.421 1.00 82.88 112 LEU A N 1
ATOM 917 C CA . LEU A 1 112 ? 18.095 7.796 -12.080 1.00 82.88 112 LEU A CA 1
ATOM 918 C C . LEU A 1 112 ? 16.956 8.545 -11.368 1.00 82.88 112 LEU A C 1
ATOM 920 O O . LEU A 1 112 ? 16.386 9.460 -11.967 1.00 82.88 112 LEU A O 1
ATOM 924 N N . PRO A 1 113 ? 16.618 8.200 -10.110 1.00 86.56 113 PRO A N 1
ATOM 925 C CA . PRO A 1 113 ? 15.558 8.892 -9.398 1.00 86.56 113 PRO A CA 1
ATOM 926 C C . PRO A 1 113 ? 16.009 10.262 -8.901 1.00 86.56 113 PRO A C 1
ATOM 928 O O . PRO A 1 113 ? 17.152 10.483 -8.502 1.00 86.56 113 PRO A O 1
ATOM 931 N N . SER A 1 114 ? 15.052 11.174 -8.867 1.00 88.00 114 SER A N 1
ATOM 932 C CA . SER A 1 114 ? 15.135 12.467 -8.209 1.00 88.00 114 SER A CA 1
ATOM 933 C C . SER A 1 114 ? 14.512 12.403 -6.811 1.00 88.00 114 SER A C 1
ATOM 935 O O . SER A 1 114 ? 13.688 11.539 -6.515 1.00 88.00 114 SER A O 1
ATOM 937 N N . LEU A 1 115 ? 14.812 13.382 -5.952 1.00 87.38 115 LEU A N 1
ATOM 938 C CA . LEU A 1 115 ? 14.170 13.490 -4.631 1.00 87.38 115 LEU A CA 1
ATOM 939 C C . LEU A 1 115 ? 12.637 13.614 -4.704 1.00 87.38 115 LEU A C 1
ATOM 941 O O . LEU A 1 115 ? 11.947 13.315 -3.733 1.00 87.38 115 LEU A O 1
ATOM 945 N N . ARG A 1 116 ? 12.092 14.045 -5.848 1.00 87.25 116 ARG A N 1
ATOM 946 C CA . ARG A 1 116 ? 10.643 14.183 -6.053 1.00 87.25 116 ARG A CA 1
ATOM 947 C C . ARG A 1 116 ? 9.949 12.829 -6.177 1.00 87.25 116 ARG A C 1
ATOM 949 O O . ARG A 1 116 ? 8.771 12.736 -5.850 1.00 87.25 116 ARG A O 1
ATOM 956 N N . ASP A 1 117 ? 10.680 11.785 -6.559 1.00 88.00 117 ASP A N 1
ATOM 957 C CA . ASP A 1 117 ? 10.142 10.431 -6.723 1.00 88.00 117 ASP A CA 1
ATOM 958 C C . ASP A 1 117 ? 9.782 9.777 -5.381 1.00 88.00 117 ASP A C 1
ATOM 960 O O . ASP A 1 117 ? 9.033 8.804 -5.345 1.00 88.00 117 ASP A O 1
ATOM 964 N N . LEU A 1 118 ? 10.245 10.347 -4.262 1.00 89.56 118 LEU A N 1
ATOM 965 C CA . LEU A 1 118 ? 9.844 9.949 -2.911 1.00 89.56 118 LEU A CA 1
ATOM 966 C C . LEU A 1 118 ? 8.423 10.412 -2.547 1.00 89.56 118 LEU A C 1
ATOM 968 O O . LEU A 1 118 ? 7.794 9.811 -1.676 1.00 89.56 118 LEU A O 1
ATOM 972 N N . LEU A 1 119 ? 7.907 11.474 -3.181 1.00 89.88 119 LEU A N 1
ATOM 973 C CA . LEU A 1 119 ? 6.652 12.118 -2.773 1.00 89.88 119 LEU A CA 1
ATOM 974 C C . LEU A 1 119 ? 5.450 11.165 -2.753 1.00 89.88 119 LEU A C 1
ATOM 976 O O . LEU A 1 119 ? 4.752 11.163 -1.736 1.00 89.88 119 LEU A O 1
ATOM 980 N N . PRO A 1 120 ? 5.199 10.326 -3.779 1.00 88.75 120 PRO A N 1
ATOM 981 C CA . PRO A 1 120 ? 4.060 9.409 -3.753 1.00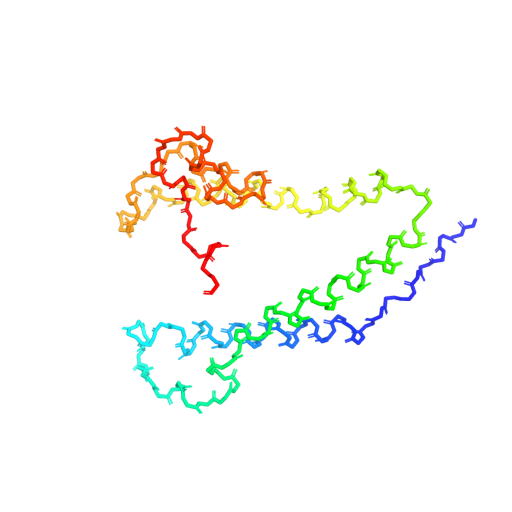 88.75 120 PRO A CA 1
ATOM 982 C C . PRO A 1 120 ? 4.101 8.458 -2.550 1.00 88.75 120 PRO A C 1
ATOM 984 O O . PRO A 1 120 ? 3.106 8.299 -1.847 1.00 88.75 120 PRO A O 1
ATOM 987 N N . GLY A 1 121 ? 5.276 7.891 -2.248 1.00 87.44 121 GLY A N 1
ATOM 988 C CA . GLY A 1 121 ? 5.462 6.978 -1.117 1.00 87.44 121 GLY A CA 1
ATOM 989 C C . GLY A 1 121 ? 5.308 7.662 0.244 1.00 87.44 121 GLY A C 1
ATOM 990 O O . GLY A 1 121 ? 4.665 7.120 1.141 1.00 87.44 121 GLY A O 1
ATOM 991 N N . LEU A 1 122 ? 5.836 8.882 0.393 1.00 90.62 122 LEU A N 1
ATOM 992 C CA . LEU A 1 122 ? 5.757 9.642 1.647 1.00 90.62 122 LEU A CA 1
ATOM 993 C C . LEU A 1 122 ? 4.360 10.201 1.930 1.00 90.62 122 LEU A C 1
ATOM 995 O O . LEU A 1 122 ? 3.982 10.376 3.089 1.00 90.62 122 LEU A O 1
ATOM 999 N N . THR A 1 123 ? 3.605 10.502 0.876 1.00 89.50 123 THR A N 1
ATOM 1000 C CA . THR A 1 123 ? 2.287 11.144 0.983 1.00 89.50 123 THR A CA 1
ATOM 1001 C C . THR A 1 123 ? 1.134 10.164 0.827 1.00 89.50 123 THR A C 1
ATOM 1003 O O . THR A 1 123 ? 0.002 10.529 1.131 1.00 89.50 123 THR A O 1
ATOM 1006 N N . PHE A 1 124 ? 1.416 8.913 0.440 1.00 86.75 124 PHE A N 1
ATOM 1007 C CA . PHE A 1 124 ? 0.417 7.892 0.105 1.00 86.75 124 PHE A CA 1
ATOM 1008 C C . PHE A 1 124 ? -0.528 8.328 -1.023 1.00 86.75 124 PHE A C 1
ATOM 1010 O O . PHE A 1 124 ? -1.670 7.874 -1.092 1.00 86.75 124 PHE A O 1
ATOM 1017 N N . LEU A 1 125 ? -0.064 9.232 -1.884 1.00 87.62 125 LEU A N 1
ATOM 1018 C CA . LEU A 1 125 ? -0.829 9.744 -3.012 1.00 87.62 125 LEU A CA 1
ATOM 1019 C C . LEU A 1 125 ? -0.311 9.138 -4.304 1.00 87.62 125 LEU A C 1
ATOM 1021 O O . LEU A 1 125 ? 0.883 8.880 -4.448 1.00 87.62 125 LEU A O 1
ATOM 1025 N N . GLU A 1 126 ? -1.227 8.955 -5.245 1.00 85.69 126 GLU A N 1
ATOM 1026 C CA . GLU A 1 126 ? -0.920 8.449 -6.575 1.00 85.69 126 GLU A CA 1
ATOM 1027 C C . GLU A 1 126 ? 0.075 9.385 -7.296 1.00 85.69 126 GLU A C 1
ATOM 1029 O O . GLU A 1 126 ? -0.046 10.613 -7.180 1.00 85.69 126 GLU A O 1
ATOM 1034 N N . PRO A 1 127 ? 1.060 8.861 -8.047 1.00 85.38 127 PRO A N 1
ATOM 1035 C CA . PRO A 1 127 ? 2.015 9.677 -8.800 1.00 85.38 127 PRO A CA 1
ATOM 1036 C C . PRO A 1 127 ? 1.355 10.697 -9.737 1.00 85.38 127 PRO A C 1
ATOM 1038 O O . PRO A 1 127 ? 1.879 11.795 -9.932 1.00 85.38 127 PRO A O 1
ATOM 1041 N N . GLU A 1 128 ? 0.190 10.361 -10.284 1.00 84.56 128 GLU A N 1
ATOM 1042 C CA . GLU A 1 128 ? -0.641 11.176 -11.168 1.00 84.56 128 GLU A CA 1
ATOM 1043 C C . GLU A 1 128 ? -1.079 12.483 -10.498 1.00 84.56 128 GLU A C 1
ATOM 1045 O O . GLU A 1 128 ? -1.061 13.539 -11.135 1.00 84.56 128 GLU A O 1
ATOM 1050 N N . PHE A 1 129 ? -1.395 12.442 -9.201 1.00 86.50 129 PHE A N 1
ATOM 1051 C CA . PHE A 1 129 ? -1.747 13.633 -8.428 1.00 86.50 129 PHE A CA 1
ATOM 1052 C C . PHE A 1 129 ? -0.584 14.635 -8.394 1.00 86.50 129 PHE A C 1
ATOM 1054 O O . PHE A 1 129 ? -0.762 15.834 -8.620 1.00 86.50 129 PHE A O 1
ATOM 1061 N N . TRP A 1 130 ? 0.633 14.139 -8.170 1.00 84.38 130 TRP A N 1
ATOM 1062 C CA . TRP A 1 130 ? 1.839 14.966 -8.151 1.00 84.38 130 TRP A CA 1
ATOM 1063 C C . TRP A 1 130 ? 2.264 15.420 -9.545 1.00 84.38 130 TRP A C 1
ATOM 1065 O O . TRP A 1 130 ? 2.743 16.544 -9.702 1.00 84.38 130 TRP A O 1
ATOM 1075 N N . ALA A 1 131 ? 2.056 14.587 -10.563 1.00 84.25 131 ALA A N 1
ATOM 1076 C CA . ALA A 1 131 ? 2.291 14.958 -11.953 1.00 84.25 131 ALA A CA 1
ATOM 1077 C C . ALA A 1 131 ? 1.400 16.140 -12.371 1.00 84.25 131 ALA A C 1
ATOM 1079 O O . ALA A 1 131 ? 1.894 17.091 -12.982 1.00 84.25 131 ALA A O 1
ATOM 1080 N N . LEU A 1 132 ? 0.121 16.117 -11.975 1.00 86.00 132 LEU A N 1
ATOM 1081 C CA . LEU A 1 132 ? -0.828 17.207 -12.210 1.00 86.00 132 LEU A CA 1
ATOM 1082 C C . LEU A 1 132 ? -0.400 18.502 -11.505 1.00 86.00 132 LEU A C 1
ATOM 1084 O O . LEU A 1 132 ? -0.453 19.572 -12.105 1.00 86.00 132 LEU A O 1
ATOM 1088 N N . LEU A 1 133 ? 0.052 18.408 -10.252 1.00 85.19 133 LEU A N 1
ATOM 1089 C CA . LEU A 1 133 ? 0.436 19.575 -9.456 1.00 85.19 133 LEU A CA 1
ATOM 1090 C C . LEU A 1 133 ? 1.757 20.218 -9.921 1.00 85.19 133 LEU A C 1
ATOM 1092 O O . LEU A 1 133 ? 1.911 21.435 -9.854 1.00 85.19 133 LEU A O 1
ATOM 1096 N N . ILE A 1 134 ? 2.726 19.408 -10.362 1.00 81.06 134 ILE A N 1
ATOM 1097 C CA . ILE A 1 134 ? 4.104 19.848 -10.656 1.00 81.06 134 ILE A CA 1
ATOM 1098 C C . ILE A 1 134 ? 4.320 20.105 -12.165 1.00 81.06 134 ILE A C 1
ATOM 1100 O O . ILE A 1 134 ? 5.322 20.712 -12.549 1.00 81.06 134 ILE A O 1
ATOM 1104 N N . GLY A 1 135 ? 3.398 19.670 -13.033 1.00 68.25 135 GLY A N 1
ATOM 1105 C CA . GLY A 1 135 ? 3.440 19.933 -14.479 1.00 68.25 135 GLY A CA 1
ATOM 1106 C C . GLY A 1 135 ? 4.620 19.275 -15.213 1.00 68.25 135 GLY A C 1
ATOM 1107 O O . GLY A 1 135 ? 5.062 19.773 -16.247 1.00 68.25 135 GLY A O 1
ATOM 1108 N N . LYS A 1 136 ? 5.182 18.190 -14.662 1.00 64.19 136 LYS A N 1
ATOM 1109 C CA . LYS A 1 136 ? 6.400 17.494 -15.133 1.00 64.19 136 LYS A CA 1
ATOM 1110 C C . LYS A 1 136 ? 6.215 15.964 -15.111 1.00 64.19 136 LYS A C 1
ATOM 1112 O O . LYS A 1 136 ? 5.221 15.513 -14.542 1.00 64.19 136 LYS A O 1
ATOM 1117 N N . PRO A 1 137 ? 7.109 15.161 -15.746 1.00 69.25 137 PRO A N 1
ATOM 1118 C CA . PRO A 1 137 ? 6.947 13.704 -15.822 1.00 69.25 137 PRO A CA 1
ATOM 1119 C C . PRO A 1 137 ? 6.708 13.068 -14.449 1.00 69.25 137 PRO A C 1
ATOM 1121 O O . PRO A 1 137 ? 7.205 13.561 -13.436 1.00 69.25 137 PRO A O 1
ATOM 1124 N N . ARG A 1 138 ? 5.907 11.992 -14.453 1.00 70.06 138 ARG A N 1
ATOM 1125 C CA . ARG A 1 138 ? 5.360 11.338 -13.257 1.00 70.06 138 ARG A CA 1
ATOM 1126 C C . ARG A 1 138 ? 6.487 10.994 -12.278 1.00 70.06 138 ARG A C 1
ATOM 1128 O O . ARG A 1 138 ? 7.339 10.183 -12.643 1.00 70.06 138 ARG A O 1
ATOM 1135 N N . PRO A 1 139 ? 6.503 11.580 -11.067 1.00 73.25 139 PRO A N 1
ATOM 1136 C CA . PRO A 1 139 ? 7.516 11.243 -10.086 1.00 73.25 139 PRO A CA 1
ATOM 1137 C C . PRO A 1 139 ? 7.253 9.821 -9.586 1.00 73.25 139 PRO A C 1
ATOM 1139 O O . PRO A 1 139 ? 6.299 9.604 -8.844 1.00 73.25 139 PRO A O 1
ATOM 1142 N N . ILE A 1 140 ? 8.028 8.835 -10.043 1.00 79.44 140 ILE A N 1
ATOM 1143 C CA . ILE A 1 140 ? 7.801 7.412 -9.749 1.00 79.44 140 ILE A CA 1
ATOM 1144 C C . ILE A 1 140 ? 9.119 6.771 -9.329 1.00 79.44 140 ILE A C 1
ATOM 1146 O O . ILE A 1 140 ? 10.068 6.663 -10.109 1.00 79.44 140 ILE A O 1
ATOM 1150 N N . LEU A 1 141 ? 9.156 6.299 -8.083 1.00 82.06 141 LEU A N 1
ATOM 1151 C CA . LEU A 1 141 ? 10.303 5.567 -7.560 1.00 82.06 141 LEU A CA 1
ATOM 1152 C C . LEU A 1 141 ? 10.299 4.092 -7.969 1.00 82.06 141 LEU A C 1
ATOM 1154 O O . LEU A 1 141 ? 11.336 3.548 -8.315 1.00 82.06 141 LEU A O 1
ATOM 1158 N N . GLU A 1 142 ? 9.150 3.438 -7.980 1.00 77.50 142 GLU A N 1
ATOM 1159 C CA . GLU A 1 142 ? 9.031 2.066 -8.465 1.00 77.50 142 GLU A CA 1
ATOM 1160 C C . GLU A 1 142 ? 7.658 1.888 -9.097 1.00 77.50 142 GLU A C 1
ATOM 1162 O O . GLU A 1 142 ? 6.646 2.333 -8.549 1.00 77.50 142 GLU A O 1
ATOM 1167 N N . LEU A 1 143 ? 7.629 1.236 -10.260 1.00 73.38 143 LEU A N 1
ATOM 1168 C CA . LEU A 1 143 ? 6.381 0.926 -10.963 1.00 73.38 143 LEU A CA 1
ATOM 1169 C C . LEU A 1 143 ? 5.541 -0.077 -10.169 1.00 73.38 143 LEU A C 1
ATOM 1171 O O . LEU A 1 143 ? 4.319 0.025 -10.147 1.00 73.38 143 LEU A O 1
ATOM 1175 N N . SER A 1 144 ? 6.199 -1.009 -9.475 1.00 69.81 144 SER A N 1
ATOM 1176 C CA . SER A 1 144 ? 5.555 -2.087 -8.719 1.00 69.81 144 SER A CA 1
ATOM 1177 C C . SER A 1 144 ? 4.606 -1.595 -7.623 1.00 69.81 144 SER A C 1
ATOM 1179 O O . SER A 1 144 ? 3.681 -2.317 -7.263 1.00 69.81 144 SER A O 1
ATOM 1181 N N . PHE A 1 145 ? 4.780 -0.368 -7.120 1.00 71.44 145 PHE A N 1
ATOM 1182 C CA . PHE A 1 145 ? 3.872 0.216 -6.128 1.00 71.44 145 PHE A CA 1
ATOM 1183 C C . PHE A 1 145 ? 2.508 0.615 -6.695 1.00 71.44 145 PHE A C 1
ATOM 1185 O O . PHE A 1 145 ? 1.550 0.711 -5.932 1.00 71.44 145 PHE A O 1
ATOM 1192 N N . TRP A 1 146 ? 2.418 0.854 -8.004 1.00 68.62 146 TRP A N 1
ATOM 1193 C CA . TRP A 1 146 ? 1.248 1.480 -8.632 1.00 68.62 146 TRP A CA 1
ATOM 1194 C C . TRP A 1 146 ? 0.701 0.689 -9.825 1.00 68.62 146 TRP A C 1
ATOM 1196 O O . TRP A 1 146 ? -0.283 1.089 -10.440 1.00 68.62 146 TRP A O 1
ATOM 1206 N N . THR A 1 147 ? 1.304 -0.452 -10.160 1.00 60.53 147 THR A N 1
ATOM 1207 C CA . THR A 1 147 ? 0.754 -1.375 -11.155 1.00 60.53 147 THR A CA 1
ATOM 1208 C C . THR A 1 147 ? -0.311 -2.260 -10.516 1.00 60.53 147 THR A C 1
ATOM 1210 O O . THR A 1 147 ? 0.034 -3.214 -9.819 1.00 60.53 147 THR A O 1
ATOM 1213 N N . LEU A 1 148 ? -1.585 -1.955 -10.780 1.00 51.81 148 LEU A N 1
ATOM 1214 C CA . LEU A 1 148 ? -2.696 -2.907 -10.643 1.00 51.81 148 LEU A CA 1
ATOM 1215 C C . LEU A 1 148 ? -2.610 -3.993 -11.725 1.00 51.81 148 LEU A C 1
ATOM 1217 O O . LEU A 1 148 ? -2.416 -3.639 -12.917 1.00 51.81 148 LEU A O 1
#

pLDDT: mean 85.39, std 11.27, range [39.78, 96.38]

Secondary structure (DSSP, 8-state):
-----PPP-HHHHHHHHHHHHHHHHHHHHTS-GGGSTTGGGGTT-HHHHSTTHHHHHHHHHHHHHHHHHHHT-S-HHHHHHHHHHHHHHHHHHHHHHHHHHTTT-S--TT-SPPGGGGHHHHHT--HHHHHHHHTSS---S-GGGT--

Radius of gyration: 19.18 Å; chains: 1; bounding box: 41×42×56 Å

Organism: NCBI:txid552518